Protein AF-A0A926WXB8-F1 (afdb_monomer_lite)

Radius of gyration: 17.02 Å; chains: 1; bounding box: 56×15×40 Å

Foldseek 3Di:
DPPLPQPDAADQDPVSLVVLVVCLVPDPDDDSNNVSSVVSSVVNVVCVVVVPPPDPPPPPPPDD

Secondary structure (DSSP, 8-state):
-------PPPP-SHHHHHHHHHHHHH----THHHHHHHHHHHHHHHHHHS---S----TTTT--

Structure (mmCIF, N/CA/C/O backbone):
data_AF-A0A926WXB8-F1
#
_entry.id   AF-A0A926WXB8-F1
#
loop_
_atom_site.group_PDB
_atom_site.id
_atom_site.type_symbol
_atom_site.label_atom_id
_atom_site.label_alt_id
_atom_site.label_comp_id
_atom_site.lab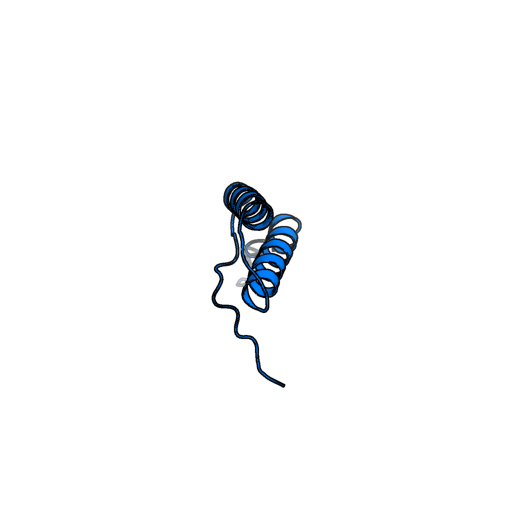el_asym_id
_atom_site.label_entity_id
_atom_site.label_seq_id
_atom_site.pdbx_PDB_ins_code
_atom_site.Cartn_x
_atom_site.Cartn_y
_atom_site.Cartn_z
_atom_site.occupancy
_atom_site.B_iso_or_equiv
_atom_site.auth_seq_id
_atom_site.auth_comp_id
_atom_site.auth_asym_id
_atom_site.auth_atom_id
_atom_site.pdbx_PDB_model_num
ATOM 1 N N . MET A 1 1 ? -9.272 -2.031 -23.825 1.00 43.06 1 MET A N 1
ATOM 2 C CA . MET A 1 1 ? -8.590 -1.585 -22.595 1.00 43.06 1 MET A CA 1
ATOM 3 C C . MET A 1 1 ? -8.244 -2.864 -21.865 1.00 43.06 1 MET A C 1
ATOM 5 O O . MET A 1 1 ? -9.154 -3.660 -21.682 1.00 43.06 1 MET A O 1
ATOM 9 N N . ALA A 1 2 ? -6.961 -3.160 -21.649 1.00 47.88 2 ALA A N 1
ATOM 10 C CA . ALA A 1 2 ? -6.589 -4.362 -20.909 1.00 47.88 2 ALA A CA 1
ATOM 11 C C . ALA A 1 2 ? -7.036 -4.149 -19.461 1.00 47.88 2 ALA A C 1
ATOM 13 O O . ALA A 1 2 ? -6.653 -3.157 -18.846 1.00 47.88 2 ALA A O 1
ATOM 14 N N . ASP A 1 3 ? -7.921 -5.015 -18.983 1.00 54.38 3 ASP A N 1
ATOM 15 C CA . ASP A 1 3 ? -8.341 -5.046 -17.590 1.00 54.38 3 ASP A CA 1
ATOM 16 C C . ASP A 1 3 ? -7.123 -5.536 -16.801 1.00 54.38 3 ASP A C 1
ATOM 18 O O . ASP A 1 3 ? -6.748 -6.707 -16.893 1.00 54.38 3 ASP A O 1
ATOM 22 N N . ILE A 1 4 ? -6.402 -4.620 -16.152 1.00 59.50 4 ILE A N 1
ATOM 23 C CA . ILE A 1 4 ? -5.264 -4.986 -15.309 1.00 59.50 4 ILE A CA 1
ATOM 24 C C . ILE A 1 4 ? -5.874 -5.594 -14.049 1.00 59.50 4 ILE A C 1
ATOM 26 O O . ILE A 1 4 ? -6.206 -4.897 -13.095 1.00 59.50 4 ILE A O 1
ATOM 30 N N . THR A 1 5 ? -6.108 -6.904 -14.077 1.00 63.66 5 THR A N 1
ATOM 31 C CA . THR A 1 5 ? -6.631 -7.622 -12.919 1.00 63.66 5 THR A CA 1
ATOM 32 C C . THR A 1 5 ? -5.497 -7.796 -11.91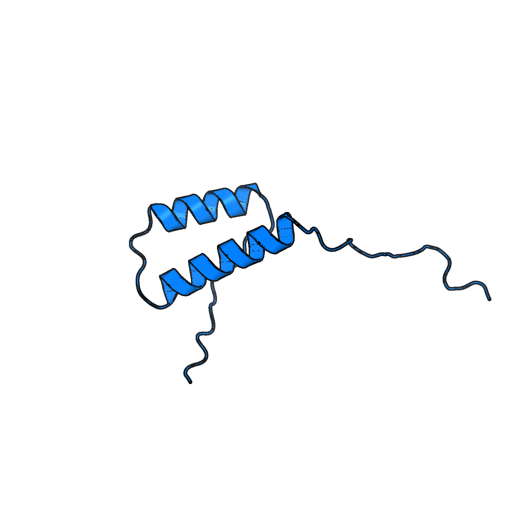2 1.00 63.66 5 THR A C 1
ATOM 34 O O . THR A 1 5 ? -4.691 -8.720 -12.007 1.00 63.66 5 THR A O 1
ATOM 37 N N . CYS A 1 6 ? -5.409 -6.876 -10.955 1.00 68.56 6 CYS A N 1
ATOM 38 C CA . CYS A 1 6 ? -4.419 -6.926 -9.890 1.00 68.56 6 CYS A CA 1
ATOM 39 C C . CYS A 1 6 ? -4.732 -8.069 -8.914 1.00 68.56 6 CYS A C 1
ATOM 41 O O . CYS A 1 6 ? -5.723 -8.030 -8.191 1.00 68.56 6 CYS A O 1
ATOM 43 N N . THR A 1 7 ? -3.871 -9.087 -8.859 1.00 75.19 7 THR A N 1
ATOM 44 C CA . THR A 1 7 ? -4.004 -10.224 -7.926 1.00 75.19 7 THR A CA 1
ATOM 45 C C . THR A 1 7 ? -3.316 -9.984 -6.578 1.00 75.19 7 THR A C 1
ATOM 47 O O . THR A 1 7 ? -3.177 -10.913 -5.784 1.00 75.19 7 THR A O 1
ATOM 50 N N . ILE A 1 8 ? -2.837 -8.762 -6.322 1.00 78.94 8 ILE A N 1
ATOM 51 C CA . ILE A 1 8 ? -2.130 -8.417 -5.086 1.00 78.94 8 ILE A CA 1
ATOM 52 C C . ILE A 1 8 ? -3.141 -8.350 -3.930 1.00 78.94 8 ILE A C 1
ATOM 54 O O . ILE A 1 8 ? -4.133 -7.623 -4.029 1.00 78.94 8 ILE A O 1
ATOM 58 N N . PRO A 1 9 ? -2.919 -9.086 -2.825 1.00 79.50 9 PRO A N 1
ATOM 59 C CA . PRO A 1 9 ? -3.819 -9.050 -1.680 1.00 79.50 9 PRO A CA 1
ATOM 60 C C . PRO A 1 9 ? -3.823 -7.657 -1.041 1.00 79.50 9 PRO A C 1
ATOM 62 O O . PRO A 1 9 ? -2.773 -7.057 -0.807 1.00 79.50 9 PRO A O 1
ATOM 65 N N . THR A 1 10 ? -5.019 -7.147 -0.746 1.00 85.69 10 THR A N 1
ATOM 66 C CA . THR A 1 10 ? -5.192 -5.851 -0.080 1.00 85.69 10 THR A CA 1
ATOM 67 C C . THR A 1 10 ? -4.943 -6.009 1.424 1.00 85.69 10 THR A C 1
ATOM 69 O O . THR A 1 10 ? -5.560 -6.884 2.034 1.00 85.69 10 THR A O 1
ATOM 72 N N . PRO A 1 11 ? -4.059 -5.201 2.038 1.00 87.88 11 PRO A N 1
ATOM 73 C CA . PRO A 1 11 ? -3.832 -5.238 3.480 1.00 87.88 11 PRO A CA 1
ATOM 74 C C . PRO A 1 11 ? -5.116 -4.971 4.273 1.00 87.88 11 PRO A C 1
ATOM 76 O O . PRO A 1 11 ? -5.822 -4.006 3.996 1.00 87.88 11 PRO A O 1
ATOM 79 N N . THR A 1 12 ? -5.398 -5.792 5.285 1.00 85.88 12 THR A N 1
ATOM 80 C CA . THR A 1 12 ? -6.632 -5.670 6.089 1.00 85.88 12 THR A CA 1
ATOM 81 C C . THR A 1 12 ? -6.410 -5.102 7.483 1.00 85.88 12 THR A C 1
ATOM 83 O O . THR A 1 12 ? -7.365 -4.759 8.173 1.00 85.88 12 THR A O 1
ATOM 86 N N . THR A 1 13 ? -5.154 -4.992 7.911 1.00 88.25 13 THR A N 1
ATOM 87 C CA . THR A 1 13 ? -4.779 -4.468 9.226 1.00 88.25 13 THR A CA 1
ATOM 88 C C . THR A 1 13 ? -3.736 -3.359 9.099 1.00 88.25 13 THR A C 1
ATOM 90 O O . THR A 1 13 ? -2.970 -3.344 8.129 1.00 88.25 13 THR A O 1
ATOM 93 N N . PRO A 1 14 ? -3.637 -2.444 10.083 1.00 87.75 14 PRO A N 1
ATOM 94 C CA . PRO A 1 14 ? -2.615 -1.398 10.076 1.00 87.75 14 PRO A CA 1
ATOM 95 C C . PRO A 1 14 ? -1.189 -1.955 9.944 1.00 87.75 14 PRO A C 1
ATOM 97 O O . PRO A 1 14 ? -0.391 -1.431 9.175 1.00 87.75 14 PRO A O 1
ATOM 100 N N . GLN A 1 15 ? -0.889 -3.075 10.608 1.00 89.81 15 GLN A N 1
ATOM 101 C CA . GLN A 1 15 ? 0.439 -3.698 10.580 1.00 89.81 15 GLN A CA 1
ATOM 102 C C . GLN A 1 15 ? 0.761 -4.359 9.231 1.00 89.81 15 GLN A C 1
ATOM 104 O O . GLN A 1 15 ? 1.927 -4.507 8.860 1.00 89.81 15 GLN A O 1
ATOM 109 N N . GLU A 1 16 ? -0.252 -4.833 8.506 1.00 87.94 16 GLU A N 1
ATOM 110 C CA . GLU A 1 16 ? -0.082 -5.313 7.132 1.00 87.94 16 GLU A CA 1
ATOM 111 C C . GLU A 1 16 ? 0.088 -4.150 6.158 1.00 87.94 16 GLU A C 1
ATOM 113 O O . GLU A 1 16 ? 0.906 -4.249 5.247 1.00 87.94 16 GLU A O 1
ATOM 118 N N . LEU A 1 17 ? -0.628 -3.041 6.372 1.00 89.88 17 LEU A N 1
ATOM 119 C CA . LEU A 1 17 ? -0.488 -1.834 5.563 1.00 89.88 17 LEU A CA 1
ATOM 120 C C . LEU A 1 17 ? 0.928 -1.258 5.677 1.00 89.88 17 LEU A C 1
ATOM 122 O O . LEU A 1 17 ? 1.555 -0.971 4.660 1.00 89.88 17 LEU A O 1
ATOM 126 N N . GLU A 1 18 ? 1.457 -1.139 6.895 1.00 91.19 18 GLU A N 1
ATOM 127 C CA . GLU A 1 18 ? 2.826 -0.664 7.120 1.00 91.19 18 GLU A CA 1
ATOM 128 C C . GLU A 1 18 ? 3.855 -1.563 6.424 1.00 91.19 18 GLU A C 1
ATOM 130 O O . GLU A 1 18 ? 4.695 -1.065 5.672 1.00 91.19 18 GLU A O 1
ATOM 135 N N . ARG A 1 19 ? 3.725 -2.890 6.561 1.00 90.56 19 ARG A N 1
ATOM 136 C CA . ARG A 1 19 ? 4.587 -3.847 5.848 1.00 90.56 19 ARG A CA 1
ATOM 137 C C . ARG A 1 19 ? 4.464 -3.735 4.331 1.00 90.56 19 ARG A C 1
ATOM 139 O O . ARG A 1 19 ? 5.475 -3.811 3.637 1.00 90.56 19 ARG A O 1
ATOM 146 N N . ALA A 1 20 ? 3.258 -3.534 3.804 1.00 89.38 20 ALA A N 1
ATOM 147 C CA . ALA A 1 20 ? 3.041 -3.350 2.372 1.00 89.38 20 ALA A CA 1
ATOM 148 C C . ALA A 1 20 ? 3.697 -2.059 1.858 1.00 89.38 20 ALA A C 1
ATOM 150 O O . ALA A 1 20 ? 4.270 -2.065 0.769 1.00 89.38 20 ALA A O 1
ATOM 151 N N . ILE A 1 21 ? 3.678 -0.980 2.649 1.00 91.00 21 ILE A N 1
ATOM 152 C CA . ILE A 1 21 ? 4.363 0.283 2.338 1.00 91.00 21 ILE A CA 1
ATOM 153 C C . ILE A 1 21 ? 5.883 0.104 2.357 1.00 91.00 21 ILE A C 1
ATOM 155 O O . ILE A 1 21 ? 6.567 0.606 1.463 1.00 91.00 21 ILE A O 1
ATOM 159 N N . GLU A 1 22 ? 6.431 -0.592 3.354 1.00 92.25 22 GLU A N 1
ATOM 160 C CA . GLU A 1 22 ? 7.868 -0.885 3.408 1.00 92.25 22 GLU A CA 1
ATOM 161 C C . GLU A 1 22 ? 8.313 -1.749 2.227 1.00 92.25 22 GLU A C 1
ATOM 163 O O . GLU A 1 22 ? 9.312 -1.433 1.576 1.00 92.25 22 GLU A O 1
ATOM 168 N N . HIS A 1 23 ? 7.534 -2.782 1.894 1.00 88.94 23 HIS A N 1
ATOM 169 C CA . HIS A 1 23 ? 7.769 -3.612 0.718 1.00 88.94 23 HIS A CA 1
ATOM 170 C C . HIS A 1 23 ? 7.740 -2.766 -0.554 1.00 88.94 23 HIS A C 1
ATOM 172 O O . HIS A 1 23 ? 8.699 -2.785 -1.312 1.00 88.94 23 HIS A O 1
ATOM 178 N N . TYR A 1 24 ? 6.707 -1.947 -0.756 1.00 88.75 24 TYR A N 1
ATOM 179 C CA . TYR A 1 24 ? 6.597 -1.065 -1.921 1.00 88.75 24 TYR A CA 1
ATOM 180 C C . TYR A 1 24 ? 7.800 -0.118 -2.077 1.00 88.75 24 TYR A C 1
ATOM 182 O O . TYR A 1 24 ? 8.263 0.112 -3.188 1.00 88.75 24 TYR A O 1
ATOM 190 N N . LYS A 1 25 ? 8.343 0.413 -0.973 1.00 88.69 2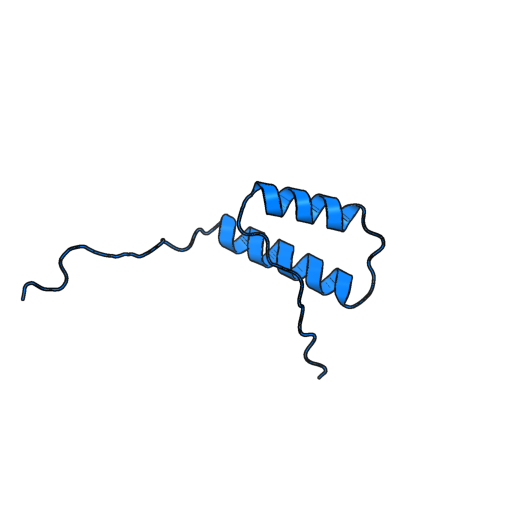5 LYS A N 1
ATOM 191 C CA . LYS A 1 25 ? 9.513 1.312 -0.995 1.00 88.69 25 LYS A CA 1
ATOM 192 C C . LYS A 1 25 ? 10.833 0.614 -1.318 1.00 88.69 25 LYS A C 1
ATOM 194 O O . LYS A 1 25 ? 11.759 1.273 -1.781 1.00 88.69 25 LYS A O 1
ATOM 199 N N . THR A 1 26 ? 10.948 -0.666 -0.980 1.00 90.56 26 THR A N 1
ATOM 200 C CA . THR A 1 26 ? 12.204 -1.432 -1.064 1.00 90.56 26 THR A CA 1
ATOM 201 C C . THR A 1 26 ? 12.225 -2.423 -2.219 1.00 90.56 26 THR A C 1
ATOM 203 O O . THR A 1 26 ? 13.288 -2.937 -2.560 1.00 90.56 26 THR A O 1
ATOM 206 N N . SER A 1 27 ? 11.069 -2.684 -2.824 1.00 85.25 27 SER A N 1
ATOM 207 C CA . SER A 1 27 ? 10.924 -3.646 -3.906 1.00 85.25 27 SER A CA 1
ATOM 208 C C . SER A 1 27 ? 11.320 -3.052 -5.242 1.00 85.25 27 SER A C 1
ATOM 210 O O . SER A 1 27 ? 10.911 -1.949 -5.595 1.00 85.25 27 SER A O 1
ATOM 212 N N . ASP A 1 28 ? 12.044 -3.845 -6.023 1.00 87.19 28 ASP A N 1
ATOM 213 C CA . ASP A 1 28 ? 12.394 -3.548 -7.412 1.00 87.19 28 ASP A CA 1
ATOM 214 C C . ASP A 1 28 ? 11.253 -3.981 -8.356 1.00 87.19 28 ASP A C 1
ATOM 216 O O . ASP A 1 28 ? 11.436 -4.748 -9.297 1.00 87.19 28 ASP A O 1
ATOM 220 N N . ILE A 1 29 ? 10.025 -3.559 -8.045 1.00 83.69 29 ILE A N 1
ATOM 221 C CA . ILE A 1 29 ? 8.830 -3.849 -8.851 1.00 83.69 29 ILE A CA 1
ATOM 222 C C . ILE A 1 29 ? 8.584 -2.717 -9.844 1.00 83.69 29 ILE A C 1
ATOM 224 O O . ILE A 1 29 ? 8.800 -1.541 -9.555 1.00 83.69 29 ILE A O 1
ATOM 228 N N . SER A 1 30 ? 8.135 -3.070 -11.044 1.00 83.81 30 SER A N 1
ATOM 229 C CA . SER A 1 30 ? 7.969 -2.139 -12.162 1.00 83.81 30 SER A CA 1
ATOM 230 C C . SER A 1 30 ? 6.686 -2.429 -12.935 1.00 83.81 30 SER A C 1
ATOM 232 O O . SER A 1 30 ? 6.159 -3.538 -12.896 1.00 83.81 30 SER A O 1
ATOM 234 N N . GLY A 1 31 ? 6.200 -1.431 -13.677 1.00 84.00 31 GLY A N 1
ATOM 235 C CA . GLY A 1 31 ? 5.040 -1.588 -14.557 1.00 84.00 31 GLY A CA 1
ATOM 236 C C . GLY A 1 31 ? 3.738 -1.838 -13.794 1.00 84.00 31 GLY A C 1
ATOM 237 O O . GLY A 1 31 ? 3.472 -1.186 -12.783 1.00 84.00 31 GLY A O 1
ATOM 238 N N . ASP A 1 32 ? 2.928 -2.771 -14.291 1.00 85.50 32 ASP A N 1
ATOM 239 C CA . ASP A 1 32 ? 1.593 -3.058 -13.754 1.00 85.50 32 ASP A CA 1
ATOM 240 C C . ASP A 1 32 ? 1.630 -3.536 -12.293 1.00 85.50 32 ASP A C 1
ATOM 242 O O . ASP A 1 32 ? 0.747 -3.200 -11.512 1.00 85.50 32 ASP A O 1
ATOM 246 N N . GLU A 1 33 ? 2.686 -4.239 -11.876 1.00 83.06 33 GLU A N 1
ATOM 247 C CA . GLU A 1 33 ? 2.812 -4.750 -10.505 1.00 83.06 33 GLU A CA 1
ATOM 248 C C . GLU A 1 33 ? 3.037 -3.630 -9.477 1.00 83.06 33 GLU A C 1
ATOM 250 O O . GLU A 1 33 ? 2.444 -3.643 -8.395 1.00 83.06 33 GLU A O 1
ATOM 255 N N . LEU A 1 34 ? 3.812 -2.603 -9.847 1.00 86.69 34 LEU A N 1
ATOM 256 C CA . LEU A 1 34 ? 3.986 -1.393 -9.036 1.00 86.69 34 LEU A CA 1
ATOM 257 C C . LEU A 1 34 ? 2.649 -0.662 -8.866 1.00 86.69 34 LEU A C 1
ATOM 259 O O . LEU A 1 34 ? 2.301 -0.238 -7.761 1.00 86.69 34 LEU A O 1
ATOM 263 N N . PHE A 1 35 ? 1.891 -0.536 -9.958 1.00 87.56 35 PHE A N 1
ATOM 264 C CA . PHE A 1 35 ? 0.570 0.084 -9.939 1.00 87.56 35 PHE A CA 1
ATOM 265 C C . PHE A 1 35 ? -0.402 -0.701 -9.048 1.00 87.56 35 PHE A C 1
ATOM 267 O O . PHE A 1 35 ? -1.041 -0.112 -8.176 1.00 87.56 35 PHE A O 1
ATOM 274 N N . CYS A 1 36 ? -0.444 -2.025 -9.196 1.00 88.44 36 CYS A N 1
ATOM 275 C CA . CYS A 1 36 ? -1.281 -2.903 -8.386 1.00 88.44 36 CYS A CA 1
ATOM 276 C C . CYS A 1 36 ? -0.947 -2.826 -6.893 1.00 88.44 36 CYS A C 1
ATOM 278 O O . CYS A 1 36 ? -1.848 -2.758 -6.055 1.00 88.44 36 CYS A O 1
ATOM 280 N N . GLN A 1 37 ? 0.341 -2.809 -6.538 1.00 88.94 37 GLN A N 1
ATOM 281 C CA . GLN A 1 37 ? 0.738 -2.711 -5.137 1.00 88.94 37 GLN A CA 1
ATOM 282 C C . GLN A 1 37 ? 0.398 -1.338 -4.542 1.00 88.94 37 GLN A C 1
ATOM 284 O O . GLN A 1 37 ? -0.064 -1.261 -3.402 1.00 88.94 37 GLN A O 1
ATOM 289 N N . TRP A 1 38 ? 0.561 -0.259 -5.312 1.00 90.62 38 TRP A N 1
ATOM 290 C CA . TRP A 1 38 ? 0.129 1.073 -4.890 1.00 90.62 38 TRP A CA 1
ATOM 291 C C . TRP A 1 38 ? -1.391 1.154 -4.689 1.00 90.62 38 TRP A C 1
ATOM 293 O O . TRP A 1 38 ? -1.849 1.692 -3.678 1.00 90.62 38 TRP A O 1
ATOM 303 N N . GLU A 1 39 ? -2.178 0.599 -5.614 1.00 90.25 39 GLU A N 1
ATOM 304 C CA . GLU A 1 39 ? -3.639 0.587 -5.522 1.00 90.25 39 GLU A CA 1
ATOM 305 C C . GLU A 1 39 ? -4.119 -0.193 -4.288 1.00 90.25 39 GLU A C 1
ATOM 307 O O . GLU A 1 39 ? -4.959 0.309 -3.537 1.00 90.25 39 GLU A O 1
ATOM 312 N N . ALA A 1 40 ? -3.528 -1.360 -4.016 1.00 89.31 40 ALA A N 1
ATOM 313 C CA . ALA A 1 40 ? -3.824 -2.158 -2.826 1.00 89.31 40 ALA A CA 1
ATOM 314 C C . ALA A 1 40 ? -3.529 -1.390 -1.523 1.00 89.31 40 ALA A C 1
ATOM 316 O O . ALA A 1 40 ? -4.371 -1.348 -0.625 1.00 89.31 40 ALA A O 1
ATOM 317 N N . ILE A 1 41 ? -2.371 -0.724 -1.428 1.00 91.81 41 ILE A N 1
ATOM 318 C CA . ILE A 1 41 ? -2.003 0.114 -0.271 1.00 91.81 41 ILE A CA 1
ATOM 319 C C . ILE A 1 41 ? -2.998 1.263 -0.093 1.00 91.81 41 ILE A C 1
ATOM 321 O O . ILE A 1 41 ? -3.443 1.539 1.022 1.00 91.81 41 ILE A O 1
ATOM 325 N N . ARG A 1 42 ? -3.366 1.934 -1.188 1.00 90.81 42 ARG A N 1
ATOM 326 C CA . ARG A 1 42 ? -4.317 3.048 -1.162 1.00 90.81 42 ARG A CA 1
ATOM 327 C C . ARG A 1 42 ? -5.698 2.596 -0.690 1.00 90.81 42 ARG A C 1
ATOM 329 O O . ARG A 1 42 ? -6.276 3.252 0.175 1.00 90.81 42 ARG A O 1
ATOM 336 N N . ASN A 1 43 ? -6.219 1.501 -1.239 1.00 88.38 43 ASN A N 1
ATOM 337 C CA . ASN A 1 43 ? -7.531 0.971 -0.868 1.00 88.38 43 ASN A CA 1
ATOM 338 C C . ASN A 1 43 ? -7.559 0.535 0.601 1.00 88.38 43 ASN A C 1
ATOM 340 O O . ASN A 1 43 ? -8.472 0.923 1.327 1.00 88.38 43 ASN A O 1
ATOM 344 N N . ALA A 1 44 ? -6.522 -0.168 1.061 1.00 89.19 44 ALA A N 1
ATOM 345 C CA . ALA A 1 44 ? -6.374 -0.544 2.464 1.00 89.19 44 ALA A CA 1
ATOM 346 C C . ALA A 1 44 ? -6.324 0.673 3.398 1.00 89.19 44 ALA A C 1
ATOM 348 O O . ALA A 1 44 ? -6.998 0.695 4.424 1.00 89.19 44 ALA A O 1
ATOM 349 N N . ALA A 1 45 ? -5.570 1.717 3.041 1.00 89.25 45 ALA A N 1
ATOM 350 C CA . ALA A 1 45 ? -5.493 2.937 3.842 1.00 89.25 45 ALA A CA 1
ATOM 351 C C . ALA A 1 45 ? -6.856 3.635 3.969 1.00 89.25 45 ALA A C 1
ATOM 353 O O . ALA A 1 45 ? -7.205 4.101 5.052 1.00 89.25 45 ALA A O 1
ATOM 354 N N . LEU A 1 46 ? -7.640 3.671 2.886 1.00 87.62 46 LEU A N 1
ATOM 355 C CA . LEU A 1 46 ? -8.995 4.224 2.906 1.00 87.62 46 LEU A CA 1
ATOM 356 C C . LEU A 1 46 ? -9.937 3.380 3.776 1.00 87.62 4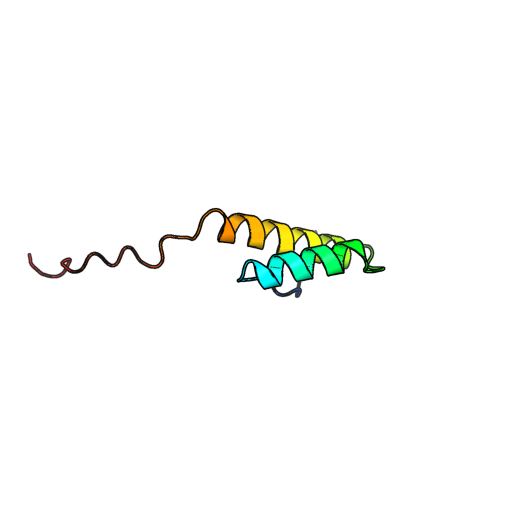6 LEU A C 1
ATOM 358 O O . LEU A 1 46 ? -10.642 3.940 4.610 1.00 87.62 46 LEU A O 1
ATOM 362 N N . GLN A 1 47 ? -9.915 2.053 3.637 1.00 86.31 47 GLN A N 1
ATOM 363 C CA . GLN A 1 47 ? -10.752 1.149 4.437 1.00 86.31 47 GLN A CA 1
ATOM 364 C C . GLN A 1 47 ? -10.395 1.169 5.929 1.00 86.31 47 GLN A C 1
ATOM 366 O O . GLN A 1 47 ? -11.273 1.101 6.779 1.00 86.31 47 GLN A O 1
ATOM 371 N N . LEU A 1 48 ? -9.112 1.289 6.273 1.00 81.25 48 LEU A N 1
ATOM 372 C CA . LEU A 1 48 ? -8.669 1.354 7.668 1.00 81.25 48 LEU A CA 1
ATOM 373 C C . LEU A 1 48 ? -8.935 2.720 8.312 1.00 81.25 48 LEU A C 1
ATOM 375 O O . LEU A 1 48 ? -9.162 2.796 9.518 1.00 81.25 48 LEU A O 1
ATOM 379 N N . GLN A 1 49 ? -8.891 3.803 7.530 1.00 76.00 49 GLN A N 1
ATOM 380 C CA . GLN A 1 49 ? -9.211 5.151 8.008 1.00 76.00 49 GLN A CA 1
ATOM 381 C C . GLN A 1 49 ? -10.718 5.348 8.200 1.00 76.00 49 GLN A C 1
ATOM 383 O O . GLN A 1 49 ? -11.139 6.070 9.106 1.00 76.00 49 GLN A O 1
ATOM 388 N N . PHE A 1 50 ? -11.516 4.696 7.361 1.00 64.94 50 PHE A N 1
ATOM 389 C CA . PHE A 1 50 ? -12.963 4.643 7.459 1.00 64.94 50 PHE A CA 1
ATOM 390 C C . PHE A 1 50 ? -13.358 3.188 7.675 1.00 64.94 50 PHE A C 1
ATOM 392 O O . PHE A 1 50 ? -13.790 2.561 6.706 1.00 64.94 50 PHE A O 1
ATOM 399 N N . PRO A 1 51 ? -13.191 2.635 8.897 1.00 60.12 51 PRO A N 1
ATOM 400 C CA . PRO A 1 51 ? -13.728 1.315 9.171 1.00 60.12 51 PRO A CA 1
ATOM 401 C C . PRO A 1 51 ? -15.207 1.388 8.809 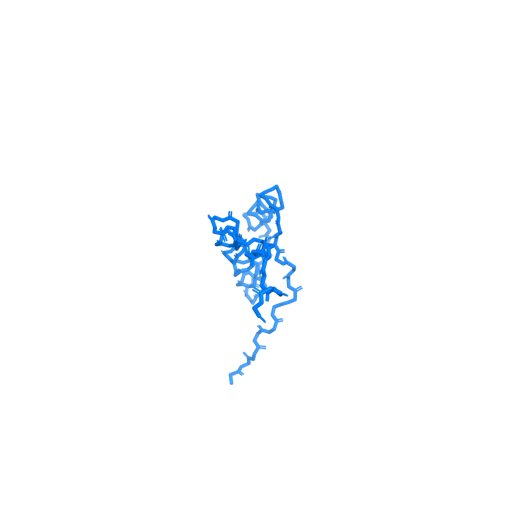1.00 60.12 51 PRO A C 1
ATOM 403 O O . PRO A 1 51 ? -15.950 2.177 9.404 1.00 60.12 51 PRO A O 1
ATOM 406 N N . GLU A 1 52 ? -15.614 0.655 7.768 1.00 58.34 52 GLU A N 1
ATOM 407 C CA . GLU A 1 52 ? -17.030 0.489 7.481 1.00 58.34 52 GLU A CA 1
ATOM 408 C C . GLU A 1 52 ? -17.679 0.087 8.806 1.00 58.34 52 GLU A C 1
ATOM 410 O O . GLU A 1 52 ? -17.116 -0.762 9.507 1.00 58.34 52 GLU A O 1
ATOM 415 N N . PRO A 1 53 ? -18.788 0.727 9.220 1.00 52.44 53 PRO A N 1
ATOM 416 C CA . PRO A 1 53 ? -19.471 0.304 10.425 1.00 52.44 53 PRO A CA 1
ATOM 417 C C . PRO A 1 53 ? -19.825 -1.165 10.223 1.00 52.44 53 PRO A C 1
ATOM 419 O O . PRO A 1 53 ? -20.643 -1.510 9.369 1.00 52.44 53 PRO A O 1
ATOM 422 N N . GLU A 1 54 ? -19.121 -2.022 10.958 1.00 52.62 54 GLU A N 1
ATOM 423 C CA . GLU A 1 54 ? -19.246 -3.466 10.917 1.00 52.62 54 GLU A CA 1
ATOM 424 C C . GLU A 1 54 ? -20.663 -3.804 11.386 1.00 52.62 54 GLU A C 1
ATOM 426 O O . GLU A 1 54 ? -20.922 -3.950 12.572 1.00 52.62 54 GLU A O 1
ATOM 431 N N . GLY A 1 55 ? -21.611 -3.811 10.449 1.00 52.34 55 GLY A N 1
ATOM 432 C CA . GLY A 1 55 ? -23.022 -4.026 10.715 1.00 52.34 55 GLY A CA 1
ATOM 433 C C . GLY A 1 55 ? -23.626 -3.008 11.681 1.00 52.34 55 GLY A C 1
ATOM 434 O O . GLY A 1 55 ? -23.623 -3.200 12.896 1.00 52.34 55 GLY A O 1
ATOM 435 N N . ASP A 1 56 ? -24.352 -2.036 11.136 1.00 46.28 56 ASP A N 1
ATOM 436 C CA . ASP A 1 56 ? -25.514 -1.466 11.822 1.00 46.28 56 ASP A CA 1
ATOM 437 C C . ASP A 1 56 ? -26.594 -2.569 11.955 1.00 46.28 56 ASP A C 1
ATOM 439 O O . ASP A 1 56 ? -27.646 -2.575 11.319 1.00 46.28 56 ASP A O 1
ATOM 443 N N . ARG A 1 57 ? -26.290 -3.622 12.722 1.00 53.09 57 ARG A N 1
ATOM 444 C CA . ARG A 1 57 ? -27.270 -4.580 13.219 1.00 53.09 57 ARG A CA 1
ATOM 445 C C . ARG A 1 57 ? -27.954 -3.890 14.385 1.00 53.09 57 ARG A C 1
ATOM 447 O O . ARG A 1 57 ? -27.620 -4.152 15.536 1.00 53.09 57 ARG A O 1
ATOM 454 N N . VAL A 1 58 ? -28.909 -3.013 14.084 1.00 54.94 58 VAL A N 1
ATOM 455 C CA . VAL A 1 58 ? -29.891 -2.558 15.074 1.00 54.94 58 VAL A CA 1
ATOM 456 C C . VAL A 1 58 ? -30.609 -3.810 15.602 1.00 54.94 58 VAL A C 1
ATOM 458 O O . VAL A 1 58 ? -31.340 -4.455 14.843 1.00 54.94 58 VAL A O 1
ATOM 461 N N . PRO A 1 59 ? -30.431 -4.215 16.871 1.00 51.16 59 PRO A N 1
ATOM 462 C CA . PRO A 1 59 ? -31.208 -5.304 17.440 1.00 51.16 59 PRO A CA 1
ATOM 463 C C . PRO A 1 59 ? -32.611 -4.748 17.700 1.00 51.16 59 PRO A C 1
ATOM 465 O O . PRO A 1 59 ? -32.800 -3.965 18.628 1.00 51.16 59 PRO A O 1
ATOM 468 N N . GLY A 1 60 ? -33.588 -5.094 16.860 1.00 55.97 60 GLY A N 1
ATOM 469 C CA . GLY A 1 60 ? -34.975 -4.663 17.079 1.00 55.97 60 GLY A CA 1
ATOM 470 C C . GLY A 1 60 ? -35.891 -4.580 15.858 1.00 55.97 60 GLY A C 1
ATOM 471 O O . GLY A 1 60 ? -37.049 -4.219 16.026 1.00 55.97 60 GLY A O 1
ATOM 472 N N . ALA A 1 61 ? -35.428 -4.916 14.651 1.00 52.69 61 ALA A N 1
ATOM 473 C CA . ALA A 1 61 ? -36.216 -4.771 13.420 1.00 52.69 61 ALA A CA 1
ATOM 474 C C . ALA A 1 61 ? -37.308 -5.846 13.184 1.00 52.69 61 ALA A C 1
ATOM 476 O O . ALA A 1 61 ? -37.798 -5.953 12.066 1.00 52.69 61 ALA A O 1
ATOM 477 N N . ASP A 1 62 ? -37.704 -6.618 14.203 1.00 53.66 62 ASP A N 1
ATOM 478 C CA . ASP A 1 62 ? -38.700 -7.703 14.071 1.00 53.66 62 ASP A CA 1
ATOM 479 C 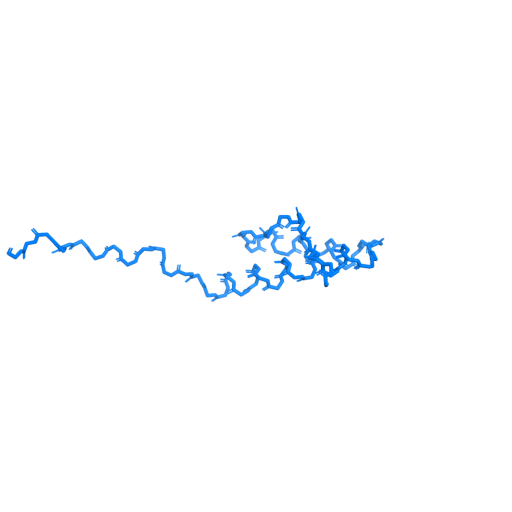C . ASP A 1 62 ? -39.882 -7.598 15.056 1.00 53.66 62 ASP A C 1
ATOM 481 O O . ASP A 1 62 ? -40.592 -8.568 15.306 1.00 53.66 62 ASP A O 1
ATOM 485 N N . SER A 1 63 ? -40.125 -6.411 15.618 1.00 54.75 63 SER A N 1
ATOM 486 C CA . SER A 1 63 ? -41.337 -6.148 16.406 1.00 54.75 63 SER A CA 1
ATOM 487 C C . SER A 1 63 ? -42.131 -4.994 15.795 1.00 54.75 63 SER A C 1
ATOM 489 O O . SER A 1 63 ? -41.981 -3.848 16.223 1.00 54.75 63 SER A O 1
ATOM 491 N N . TYR A 1 64 ? -42.982 -5.298 14.812 1.00 61.28 64 TYR A N 1
ATOM 492 C CA . TYR A 1 64 ? -44.130 -4.457 14.460 1.00 61.28 64 TYR A CA 1
ATOM 493 C C . TYR A 1 64 ? -45.357 -5.306 14.131 1.00 61.28 64 TYR A C 1
ATOM 495 O O . TYR A 1 64 ? -45.225 -6.228 13.296 1.00 61.28 64 TYR A O 1
#

Sequence (64 aa):
MADITCTIPTPTTPQELERAIEHYKTSDISGDELFCQWEAIRNAALQLQFPEPEGDRVPGADSY

pLDDT: mean 76.63, std 15.64, range [43.06, 92.25]